Protein AF-A0A7X8DNE5-F1 (afdb_monomer_lite)

Radius of gyration: 23.56 Å; chains: 1; bounding box: 48×74×54 Å

Sequence (146 aa):
MKTKYFVITIVLLFWAINPVMSQNRYTYYVHIQNKDYIPAISDSKDKDGIVTASSKINSFNRVLEKSRFYEFIQAFPTAHTDWLREVYYVVCDNDNLERDMNEFQKSIPLIEQLCEPILTGDDPDDPIYTRGDMADLDLINASKVW

pLDDT: mean 79.23, std 19.26, range [44.91, 97.44]

Secondary structure (DSSP, 8-state):
-HHHHHHHHHHHHTT----------EEEEEE--SGGGSPEEPSS--TTSPBPEE-S-HHHHHHHTTS-EEEEEES-TT-SSHHHHTEEEEEES-TTHHHHTGGGTTTS-EEEEEPPPP--S--TT-TT--SSTTHHHHHHHGGG--

Structure (mmCIF, N/CA/C/O backbone):
data_AF-A0A7X8DNE5-F1
#
_entry.id   AF-A0A7X8DNE5-F1
#
loop_
_atom_site.group_PDB
_atom_site.id
_atom_site.type_symbol
_atom_site.label_atom_id
_atom_site.label_alt_id
_atom_site.label_comp_id
_atom_site.label_asym_id
_atom_site.label_entity_id
_atom_site.label_seq_id
_atom_site.pdbx_PDB_ins_code
_atom_site.Cartn_x
_atom_site.Cartn_y
_atom_site.Cartn_z
_atom_site.occupancy
_atom_site.B_iso_or_equiv
_atom_site.auth_seq_id
_atom_site.auth_comp_id
_atom_site.auth_asym_id
_atom_site.auth_atom_id
_atom_site.pdbx_PDB_model_num
ATOM 1 N N . MET A 1 1 ? 26.043 39.758 -40.852 1.00 51.03 1 MET A N 1
ATOM 2 C CA . MET A 1 1 ? 26.443 39.447 -39.456 1.00 51.03 1 MET A CA 1
ATOM 3 C C . MET A 1 1 ? 25.286 39.102 -38.512 1.00 51.03 1 MET A C 1
ATOM 5 O O . MET A 1 1 ? 25.537 38.367 -37.575 1.00 51.03 1 MET A O 1
ATOM 9 N N . LYS A 1 2 ? 24.038 39.552 -38.733 1.00 50.81 2 LYS A N 1
ATOM 10 C CA . LYS A 1 2 ? 22.915 39.336 -37.790 1.00 50.81 2 LYS A CA 1
ATOM 11 C C . LYS A 1 2 ? 22.375 37.893 -37.727 1.00 50.81 2 LYS A C 1
ATOM 13 O O . LYS A 1 2 ? 21.964 37.443 -36.668 1.00 50.81 2 LYS A O 1
ATOM 18 N N . THR A 1 3 ? 22.450 37.139 -38.824 1.00 54.03 3 THR A N 1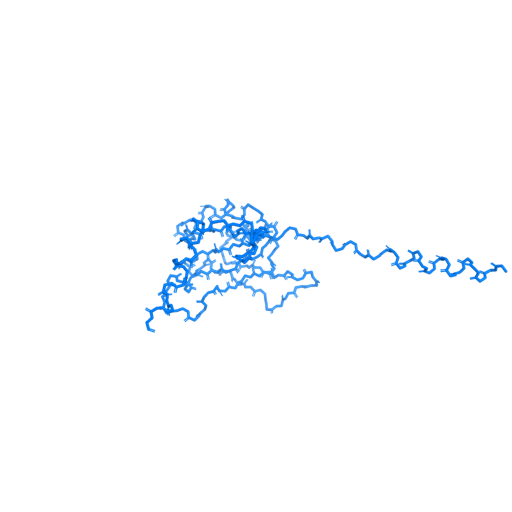
ATOM 19 C CA . THR A 1 3 ? 21.918 35.764 -38.915 1.00 54.03 3 THR A CA 1
ATOM 20 C C . THR A 1 3 ? 22.715 34.749 -38.093 1.00 54.03 3 THR A C 1
ATOM 22 O O . THR A 1 3 ? 22.150 33.784 -37.596 1.00 54.03 3 THR A O 1
ATOM 25 N N . LYS A 1 4 ? 24.024 34.978 -37.900 1.00 52.72 4 LYS A N 1
ATOM 26 C CA . LYS A 1 4 ? 24.891 34.063 -37.140 1.00 52.72 4 LYS A CA 1
ATOM 27 C C . LYS A 1 4 ? 24.561 34.068 -35.643 1.00 52.72 4 LYS A C 1
ATOM 29 O O . LYS A 1 4 ? 24.567 33.013 -35.030 1.00 52.72 4 LYS A O 1
ATOM 34 N N . TYR A 1 5 ? 24.201 35.225 -35.081 1.00 55.47 5 TYR A N 1
ATOM 35 C CA . TYR A 1 5 ? 23.803 35.334 -33.672 1.00 55.47 5 TYR A CA 1
ATOM 36 C C . TYR A 1 5 ? 22.407 34.756 -33.406 1.00 55.47 5 TYR A C 1
ATOM 38 O O . TYR A 1 5 ? 22.191 34.183 -32.346 1.00 55.47 5 TYR A O 1
ATOM 46 N N . PHE A 1 6 ? 21.494 34.834 -34.383 1.00 55.88 6 PHE A N 1
ATOM 47 C CA . PHE A 1 6 ? 20.130 34.307 -34.259 1.00 55.88 6 PHE A CA 1
ATOM 48 C C . PHE A 1 6 ? 20.096 32.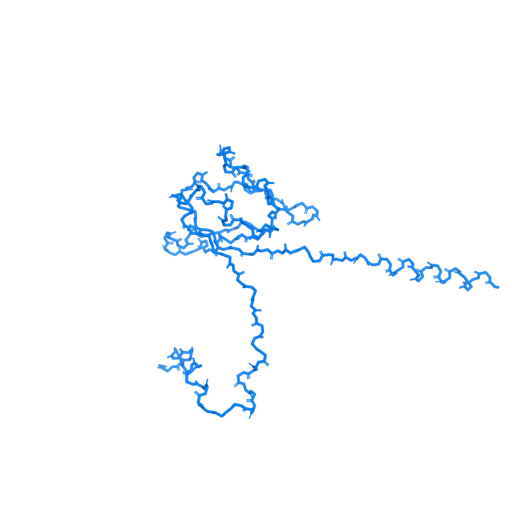774 -34.140 1.00 55.88 6 PHE A C 1
ATOM 50 O O . PHE A 1 6 ? 19.352 32.226 -33.327 1.00 55.88 6 PHE A O 1
ATOM 57 N N . VAL A 1 7 ? 20.959 32.081 -34.893 1.00 58.97 7 VAL A N 1
ATOM 58 C CA . VAL A 1 7 ? 21.102 30.617 -34.812 1.00 58.97 7 VAL A CA 1
ATOM 59 C C . VAL A 1 7 ? 21.697 30.198 -33.463 1.00 58.97 7 VAL A C 1
ATOM 61 O O . VAL A 1 7 ? 21.241 29.226 -32.870 1.00 58.97 7 VAL A O 1
ATOM 64 N N . ILE A 1 8 ? 22.650 30.969 -32.928 1.00 58.34 8 ILE A N 1
ATOM 65 C CA . ILE A 1 8 ? 23.287 30.677 -31.633 1.00 58.34 8 ILE A CA 1
ATOM 66 C C . ILE A 1 8 ? 22.283 30.804 -30.473 1.00 58.34 8 ILE A C 1
ATOM 68 O O . ILE A 1 8 ? 22.294 29.973 -29.567 1.00 58.34 8 ILE A O 1
ATOM 72 N N . THR A 1 9 ? 21.357 31.769 -30.515 1.00 56.16 9 THR A N 1
ATOM 73 C CA . THR A 1 9 ? 20.302 31.897 -29.491 1.00 56.16 9 THR A CA 1
ATOM 74 C C . THR A 1 9 ? 19.263 30.772 -29.518 1.00 56.16 9 THR A C 1
ATOM 76 O O . THR A 1 9 ? 18.762 30.402 -28.461 1.00 56.16 9 THR A O 1
ATOM 79 N N . ILE A 1 10 ? 18.958 30.188 -30.683 1.00 57.72 10 ILE A N 1
ATOM 80 C CA . ILE A 1 10 ? 18.004 29.065 -30.784 1.00 57.72 10 ILE A CA 1
ATOM 81 C C . ILE A 1 10 ? 18.617 27.769 -30.234 1.00 57.72 10 ILE A C 1
ATOM 83 O O . ILE A 1 10 ? 17.935 27.004 -29.557 1.00 57.72 10 ILE A O 1
ATOM 87 N N . VAL A 1 11 ? 19.914 27.543 -30.462 1.00 56.69 11 VAL A N 1
ATOM 88 C CA . VAL A 1 11 ? 20.614 26.336 -29.988 1.00 56.69 11 VAL A CA 1
ATOM 89 C C . VAL A 1 11 ? 20.781 26.327 -28.461 1.00 56.69 11 VAL A C 1
ATOM 91 O O . VAL A 1 11 ? 20.682 25.269 -27.848 1.00 56.69 11 VAL A O 1
ATOM 94 N N . LEU A 1 12 ? 20.946 27.492 -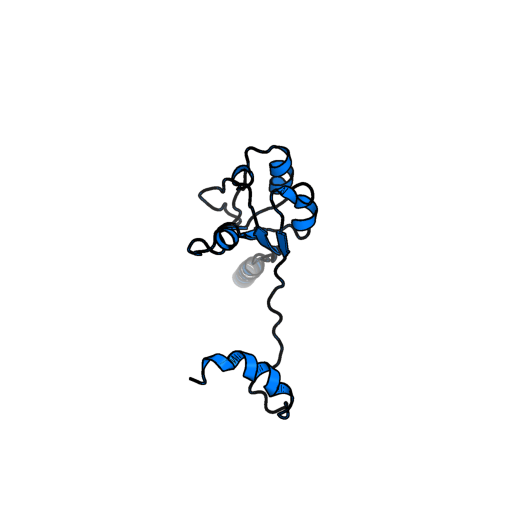27.822 1.00 55.44 12 LEU A N 1
ATOM 95 C CA . LEU A 1 12 ? 21.002 27.596 -26.355 1.00 55.44 12 LEU A CA 1
ATOM 96 C C . LEU A 1 12 ? 19.642 27.359 -25.678 1.00 55.44 12 LEU A C 1
ATOM 98 O O . LEU A 1 12 ? 19.595 26.805 -24.583 1.00 55.44 12 LEU A O 1
ATOM 102 N N . LEU A 1 13 ? 18.534 27.706 -26.339 1.00 53.94 13 LEU A N 1
ATOM 103 C CA . LEU A 1 13 ? 17.175 27.431 -25.849 1.00 53.94 13 LEU A CA 1
ATOM 104 C C . LEU A 1 13 ? 16.832 25.934 -25.881 1.00 53.94 13 LEU A C 1
ATOM 106 O O . LEU A 1 13 ? 16.068 25.464 -25.043 1.00 53.94 13 LEU A O 1
ATOM 110 N N . PHE A 1 14 ? 17.450 25.175 -26.790 1.00 53.22 14 PHE A N 1
ATOM 111 C CA . PHE A 1 14 ? 17.327 23.719 -26.850 1.00 53.22 14 PHE A CA 1
ATOM 112 C C . PHE A 1 14 ? 18.187 22.976 -25.823 1.00 53.22 14 PHE A C 1
ATOM 114 O O . PHE A 1 14 ? 18.023 21.774 -25.709 1.00 53.22 14 PHE A O 1
ATOM 121 N N . TRP A 1 15 ? 19.079 23.639 -25.077 1.00 49.94 15 TRP A N 1
ATOM 122 C CA . TRP A 1 15 ? 19.854 23.014 -23.990 1.00 49.94 15 TRP A CA 1
ATOM 123 C C . TRP A 1 15 ? 19.207 23.168 -22.609 1.00 49.94 15 TRP A C 1
ATOM 125 O O . TRP A 1 15 ? 19.625 22.514 -21.660 1.00 49.94 15 TRP A O 1
ATOM 135 N N . ALA A 1 16 ? 18.125 23.945 -22.501 1.00 50.09 16 ALA A N 1
ATOM 136 C CA . ALA A 1 16 ? 17.243 23.952 -21.332 1.00 50.09 16 ALA A CA 1
ATOM 137 C C . ALA A 1 16 ? 16.288 22.738 -21.328 1.00 50.09 16 ALA A C 1
ATOM 139 O O . ALA A 1 16 ? 15.149 22.828 -20.871 1.00 50.09 16 ALA A O 1
ATOM 140 N N . ILE A 1 17 ? 16.740 21.607 -21.884 1.00 56.66 17 ILE A N 1
ATOM 141 C CA . ILE A 1 17 ? 16.030 20.333 -21.834 1.00 56.66 17 ILE A CA 1
ATOM 142 C C . ILE A 1 17 ? 15.932 19.969 -20.362 1.00 56.66 17 ILE A C 1
ATOM 144 O O . ILE A 1 17 ? 16.942 19.849 -19.671 1.00 56.66 17 ILE A O 1
ATOM 148 N N . ASN A 1 18 ? 14.690 19.877 -19.909 1.00 52.62 18 ASN A N 1
ATOM 149 C CA . ASN A 1 18 ? 14.282 19.595 -18.547 1.00 52.62 18 ASN A CA 1
ATOM 150 C C . ASN A 1 18 ? 15.229 18.590 -17.878 1.00 52.62 18 ASN A C 1
ATOM 152 O O . ASN A 1 18 ? 15.346 17.470 -18.387 1.00 52.62 18 ASN A O 1
ATOM 156 N N . PRO A 1 19 ? 15.858 18.916 -16.733 1.00 50.44 19 PRO A N 1
ATOM 157 C CA . PRO A 1 19 ? 16.319 17.855 -15.865 1.00 50.44 19 PRO A CA 1
ATOM 158 C C . PRO A 1 19 ? 15.058 17.087 -15.476 1.00 50.44 19 PRO A C 1
ATOM 160 O O . PRO A 1 19 ? 14.242 17.563 -14.684 1.00 50.44 19 PRO A O 1
ATOM 163 N N . VAL A 1 20 ? 14.856 15.918 -16.082 1.00 49.78 20 VAL A N 1
ATOM 164 C CA . VAL A 1 20 ? 13.970 14.907 -15.523 1.00 49.78 20 VAL A CA 1
ATOM 165 C C . VAL A 1 20 ? 14.659 14.523 -14.224 1.00 49.78 20 VAL A C 1
ATOM 167 O O . VAL A 1 20 ? 15.536 13.665 -14.205 1.00 49.78 20 VAL A O 1
ATOM 170 N N . MET A 1 21 ? 14.370 15.265 -13.153 1.00 49.97 21 MET A N 1
ATOM 171 C CA . MET A 1 21 ? 14.777 14.862 -11.822 1.00 49.97 21 MET A CA 1
ATOM 172 C C . MET A 1 21 ? 14.117 13.509 -11.616 1.00 49.97 21 MET A C 1
ATOM 174 O O . MET A 1 21 ? 12.891 13.425 -11.537 1.00 49.97 21 MET A O 1
ATOM 178 N N . SER A 1 22 ? 14.929 12.454 -11.627 1.00 52.94 22 SER A N 1
ATOM 179 C CA . SER A 1 22 ? 14.512 11.151 -11.141 1.00 52.94 22 SER A CA 1
ATOM 180 C C . SER A 1 22 ? 14.037 11.380 -9.713 1.00 52.94 22 SER A C 1
ATOM 182 O O . SER A 1 22 ? 14.836 11.654 -8.822 1.00 52.94 22 SER A O 1
ATOM 184 N N . GLN A 1 23 ? 12.722 11.423 -9.517 1.00 67.94 23 GLN A N 1
ATOM 185 C CA . GLN A 1 23 ? 12.150 11.490 -8.183 1.00 67.94 23 GLN A CA 1
ATOM 186 C C . GLN A 1 23 ? 12.367 10.100 -7.599 1.00 67.94 23 GLN A C 1
ATOM 188 O O . GLN A 1 23 ? 11.926 9.132 -8.218 1.00 67.94 23 GLN A O 1
ATOM 193 N N . ASN A 1 24 ? 13.088 9.996 -6.480 1.00 83.00 24 ASN A N 1
ATOM 194 C CA . ASN A 1 24 ? 13.305 8.712 -5.820 1.00 83.00 24 ASN A CA 1
ATOM 195 C C . ASN A 1 24 ? 11.943 8.051 -5.594 1.00 83.00 24 ASN A C 1
ATOM 197 O O . ASN A 1 24 ? 11.068 8.619 -4.938 1.00 83.00 24 ASN A O 1
ATOM 201 N N . ARG A 1 25 ? 11.752 6.889 -6.215 1.00 90.62 25 ARG A N 1
ATOM 202 C CA . ARG A 1 25 ? 10.542 6.085 -6.104 1.00 90.62 25 ARG A CA 1
ATOM 203 C C . ARG A 1 25 ? 10.900 4.841 -5.327 1.00 90.62 25 ARG A C 1
ATOM 205 O O . ARG A 1 25 ? 11.796 4.100 -5.711 1.00 90.62 25 ARG A O 1
ATOM 212 N N . TYR A 1 26 ? 10.173 4.626 -4.253 1.00 93.25 26 TYR A N 1
ATOM 213 C CA . TYR A 1 26 ? 10.304 3.474 -3.391 1.00 93.25 26 TYR A CA 1
ATOM 214 C C . TYR A 1 26 ? 9.127 2.555 -3.661 1.00 93.25 26 TYR A C 1
ATOM 216 O O . TYR A 1 26 ? 7.985 3.003 -3.804 1.00 93.25 26 TYR A O 1
ATOM 224 N N . THR A 1 27 ? 9.431 1.271 -3.780 1.00 95.31 27 THR A N 1
ATOM 225 C CA . THR A 1 27 ? 8.449 0.243 -4.101 1.00 95.31 27 THR A CA 1
ATOM 226 C C . THR A 1 27 ? 8.248 -0.632 -2.881 1.00 95.31 27 THR A C 1
ATOM 228 O O . THR A 1 27 ? 9.219 -0.985 -2.220 1.00 95.31 27 THR A O 1
ATOM 231 N N . TYR A 1 28 ? 7.003 -0.987 -2.588 1.00 96.25 28 TYR A N 1
ATOM 232 C CA . TYR A 1 28 ? 6.639 -1.791 -1.432 1.00 96.25 28 TYR A CA 1
ATOM 233 C C . TYR A 1 28 ? 5.625 -2.866 -1.805 1.00 96.25 28 TYR A C 1
ATOM 235 O O . TYR A 1 28 ? 4.737 -2.634 -2.634 1.00 96.25 28 TYR A O 1
ATOM 243 N N . TYR A 1 29 ? 5.699 -3.997 -1.108 1.00 97.31 29 TYR A N 1
ATOM 244 C CA . TYR A 1 29 ? 4.532 -4.836 -0.874 1.00 97.31 29 TYR A CA 1
ATOM 245 C C . TYR A 1 29 ? 3.901 -4.485 0.467 1.00 97.31 29 TYR A C 1
ATOM 247 O O . TYR A 1 29 ? 4.569 -4.455 1.496 1.00 97.31 29 TYR A O 1
ATOM 255 N N . VAL A 1 30 ? 2.597 -4.231 0.448 1.00 97.31 30 VAL A N 1
ATOM 256 C CA . VAL A 1 30 ? 1.805 -3.883 1.629 1.00 97.31 30 VAL A CA 1
ATOM 257 C C . VAL A 1 30 ? 0.697 -4.916 1.784 1.00 97.31 30 VAL A C 1
ATOM 259 O O . VAL A 1 30 ? -0.176 -5.025 0.925 1.00 97.31 30 VAL A O 1
ATOM 262 N N . HIS A 1 31 ? 0.709 -5.681 2.871 1.00 97.25 31 HIS A N 1
ATOM 263 C CA . HIS A 1 31 ? -0.354 -6.633 3.190 1.00 97.25 31 HIS A CA 1
ATOM 264 C C . HIS A 1 31 ? -1.453 -5.933 3.986 1.00 97.25 31 HIS A C 1
ATOM 266 O O . HIS A 1 31 ? -1.225 -5.550 5.128 1.00 97.25 31 HIS A O 1
ATOM 272 N N . ILE A 1 32 ? -2.647 -5.778 3.409 1.00 96.69 32 ILE A N 1
ATOM 273 C CA . ILE A 1 32 ? -3.797 -5.126 4.055 1.00 96.69 32 ILE A CA 1
ATOM 274 C C . ILE A 1 32 ? -4.882 -6.173 4.325 1.00 96.69 32 ILE A C 1
ATOM 276 O O . ILE A 1 32 ? -5.683 -6.493 3.449 1.00 96.69 32 ILE A O 1
ATOM 280 N N . GLN A 1 33 ? -4.937 -6.687 5.555 1.00 95.12 33 GLN A N 1
ATOM 281 C CA . GLN A 1 33 ? -5.919 -7.708 5.952 1.00 95.12 33 GLN A CA 1
ATOM 282 C C . GLN A 1 33 ? -7.316 -7.118 6.158 1.00 95.12 33 GLN A C 1
ATOM 284 O O . GLN A 1 33 ? -8.335 -7.717 5.808 1.00 95.12 33 GLN A O 1
ATOM 289 N N . ASN A 1 34 ? -7.383 -5.932 6.767 1.00 94.31 34 ASN A N 1
ATOM 290 C CA . ASN A 1 34 ? -8.656 -5.278 7.028 1.00 94.31 34 ASN A CA 1
ATOM 291 C C . ASN A 1 34 ? -9.056 -4.391 5.845 1.00 94.31 34 ASN A C 1
ATOM 293 O O . ASN A 1 34 ? -8.412 -3.381 5.566 1.00 94.31 34 ASN A O 1
ATOM 297 N N . LYS A 1 35 ? -10.183 -4.725 5.210 1.00 92.06 35 LYS A N 1
ATOM 298 C CA . LYS A 1 35 ? -10.710 -4.006 4.045 1.00 92.06 35 LYS A CA 1
ATOM 299 C C . LYS A 1 35 ? -11.011 -2.528 4.298 1.00 92.06 35 LYS A C 1
ATOM 301 O O . LYS A 1 35 ? -10.965 -1.748 3.354 1.00 92.06 35 LYS A O 1
ATOM 306 N N . ASP A 1 36 ? -11.257 -2.124 5.544 1.00 93.38 36 ASP A N 1
ATOM 307 C CA . ASP A 1 36 ? -11.471 -0.712 5.899 1.00 93.38 36 ASP A CA 1
ATOM 308 C C . ASP A 1 36 ? -10.205 0.147 5.719 1.00 93.38 36 ASP A C 1
ATOM 310 O O . ASP A 1 36 ? -10.288 1.371 5.583 1.00 93.38 36 ASP A O 1
ATOM 314 N N . TYR A 1 37 ? -9.032 -0.494 5.700 1.00 94.88 37 TYR A N 1
ATOM 315 C CA . TYR A 1 37 ? -7.734 0.135 5.460 1.00 94.88 37 TYR A CA 1
ATOM 316 C C . TYR A 1 37 ? -7.309 0.088 3.990 1.00 94.88 37 TYR A C 1
ATOM 318 O O . TYR A 1 37 ? -6.238 0.588 3.664 1.00 94.88 37 TYR A O 1
ATOM 326 N N . ILE A 1 38 ? -8.125 -0.465 3.088 1.00 95.06 38 ILE A N 1
ATOM 327 C CA . ILE A 1 38 ? -7.870 -0.356 1.649 1.00 95.06 38 ILE A CA 1
ATOM 328 C C . ILE A 1 38 ? -8.244 1.072 1.226 1.00 95.06 38 ILE A C 1
ATOM 330 O O . ILE A 1 38 ? -9.417 1.449 1.334 1.00 95.06 38 ILE A O 1
ATOM 334 N N . PRO A 1 39 ? -7.288 1.897 0.766 1.00 95.12 39 PRO A N 1
ATOM 335 C CA . PRO A 1 39 ? -7.604 3.243 0.328 1.00 95.12 39 PRO A CA 1
ATOM 336 C C . PRO A 1 39 ? -8.389 3.226 -0.988 1.00 95.12 39 PRO A C 1
ATOM 338 O O . PRO A 1 39 ? -8.148 2.417 -1.882 1.00 95.12 39 PRO A O 1
ATOM 341 N N . ALA A 1 40 ? -9.312 4.170 -1.120 1.00 95.75 40 ALA A N 1
ATOM 342 C CA . ALA A 1 40 ? -9.877 4.566 -2.394 1.00 95.75 40 ALA A CA 1
ATOM 343 C C . ALA A 1 40 ? -8.815 5.333 -3.191 1.00 95.75 40 ALA A C 1
ATOM 345 O O . ALA A 1 40 ? -8.303 6.360 -2.733 1.00 95.75 40 ALA A O 1
ATOM 346 N N . ILE A 1 41 ? -8.502 4.814 -4.375 1.00 95.31 41 ILE A N 1
ATOM 347 C CA . ILE A 1 41 ? -7.537 5.389 -5.310 1.00 95.31 41 ILE A CA 1
ATOM 348 C C . ILE A 1 41 ? -8.289 6.183 -6.377 1.00 95.31 41 ILE A C 1
ATOM 350 O O . ILE A 1 41 ? -9.352 5.759 -6.828 1.00 95.31 41 ILE A O 1
ATOM 354 N N . SER A 1 42 ? -7.759 7.341 -6.770 1.00 93.31 42 SER A N 1
ATOM 355 C CA . SER A 1 42 ? -8.328 8.145 -7.855 1.00 93.31 42 SER A CA 1
ATOM 356 C C . SER A 1 42 ? -8.311 7.399 -9.194 1.00 93.31 42 SER A C 1
ATOM 358 O O . SER A 1 42 ? -7.308 6.783 -9.545 1.00 93.31 42 SER A O 1
ATOM 360 N N . ASP A 1 43 ? -9.380 7.542 -9.985 1.00 86.56 43 ASP A N 1
ATOM 361 C CA . ASP A 1 43 ? -9.535 6.860 -11.285 1.00 86.56 43 ASP A CA 1
ATOM 362 C C . ASP A 1 43 ? -8.467 7.248 -12.324 1.00 86.56 43 ASP A C 1
ATOM 364 O O . ASP A 1 43 ? -8.200 6.505 -13.268 1.00 86.56 43 ASP A O 1
ATOM 368 N N . SER A 1 44 ? -7.854 8.423 -12.168 1.00 87.81 44 SER A N 1
ATOM 369 C CA . SER A 1 44 ? -6.823 8.936 -13.066 1.00 87.81 44 SER A CA 1
ATOM 370 C C . SER A 1 44 ? -5.610 9.441 -12.299 1.00 87.81 44 SER A C 1
ATOM 372 O O . SER A 1 44 ? -5.742 10.000 -11.208 1.00 87.81 44 SER A O 1
ATOM 374 N N . LYS A 1 45 ? -4.438 9.304 -12.923 1.00 91.56 45 LYS A N 1
ATOM 375 C CA . LYS A 1 45 ? -3.205 9.964 -12.491 1.00 91.56 45 LYS A CA 1
ATOM 376 C C . LYS A 1 45 ? -3.252 11.448 -12.850 1.00 91.56 45 LYS A C 1
ATOM 378 O O . LYS A 1 45 ? -3.829 11.814 -13.877 1.00 91.56 45 LYS A O 1
ATOM 383 N N . ASP A 1 46 ? -2.648 12.293 -12.025 1.00 90.06 46 ASP A N 1
ATOM 384 C CA . ASP A 1 46 ? -2.464 13.704 -12.359 1.00 90.06 46 ASP A CA 1
ATOM 385 C C . ASP A 1 46 ? -1.366 13.908 -13.427 1.00 90.06 46 ASP A C 1
ATOM 387 O O . ASP A 1 46 ? -0.788 12.960 -13.965 1.00 90.06 46 ASP A O 1
ATOM 391 N N . LYS A 1 47 ? -1.066 15.173 -13.745 1.00 88.62 47 LYS A N 1
ATOM 392 C CA . LYS A 1 47 ? -0.031 15.555 -14.724 1.00 88.62 47 LYS A CA 1
ATOM 393 C C . LYS A 1 47 ? 1.381 15.057 -14.376 1.00 88.62 47 LYS A C 1
ATOM 395 O O . LYS A 1 47 ? 2.213 14.959 -15.273 1.00 88.62 47 LYS A O 1
ATOM 400 N N . ASP A 1 48 ? 1.639 14.766 -13.104 1.00 86.56 48 ASP A N 1
ATOM 401 C CA . ASP A 1 48 ? 2.928 14.326 -12.576 1.00 86.56 48 ASP A CA 1
ATOM 402 C C . ASP A 1 48 ? 2.946 12.792 -12.368 1.00 86.56 48 ASP A C 1
ATOM 404 O O . ASP A 1 48 ? 3.935 12.224 -11.894 1.00 86.56 48 ASP A O 1
ATOM 408 N N . GLY A 1 49 ? 1.876 12.098 -12.781 1.00 89.19 49 GLY A N 1
ATOM 409 C CA . GLY A 1 49 ? 1.735 10.648 -12.680 1.00 89.19 49 GLY A CA 1
ATOM 410 C C . GLY A 1 49 ? 1.325 10.164 -11.288 1.00 89.19 49 GLY A C 1
ATOM 411 O O . GLY A 1 49 ? 1.495 8.978 -10.999 1.00 89.19 49 GLY A O 1
ATOM 412 N N . ILE A 1 50 ? 0.821 11.055 -10.434 1.00 92.38 50 ILE A N 1
ATOM 413 C CA . ILE A 1 50 ? 0.461 10.762 -9.046 1.00 92.38 50 ILE A CA 1
ATOM 414 C C . ILE A 1 50 ? -0.994 10.288 -8.982 1.00 92.38 50 ILE A C 1
ATOM 416 O O . ILE A 1 50 ? -1.883 10.881 -9.595 1.00 92.38 50 ILE A O 1
ATOM 420 N N . VAL A 1 51 ? -1.240 9.227 -8.217 1.00 94.12 51 VAL A N 1
ATOM 421 C CA . VAL A 1 51 ? -2.573 8.792 -7.793 1.00 94.12 51 VAL A CA 1
ATOM 422 C C . VAL A 1 51 ? -2.865 9.324 -6.396 1.00 94.12 51 VAL A C 1
ATOM 424 O O . VAL A 1 51 ? -2.020 9.283 -5.501 1.00 94.12 51 VAL A O 1
ATOM 427 N N . THR A 1 52 ? -4.081 9.819 -6.188 1.00 93.38 52 THR A N 1
ATOM 428 C CA . THR A 1 52 ? -4.531 10.210 -4.849 1.00 93.38 52 THR A CA 1
ATOM 429 C C . THR A 1 52 ? -5.071 8.979 -4.135 1.00 93.38 52 THR A C 1
ATOM 431 O O . THR A 1 52 ? -5.947 8.300 -4.667 1.00 93.38 52 THR A O 1
ATOM 434 N N . ALA A 1 53 ? -4.570 8.706 -2.930 1.00 94.38 53 ALA A N 1
ATOM 435 C CA . ALA A 1 53 ? -5.066 7.650 -2.054 1.00 94.38 53 ALA A CA 1
ATOM 436 C C . ALA A 1 53 ? -5.798 8.272 -0.861 1.00 94.38 53 ALA A C 1
ATOM 438 O O . ALA A 1 53 ? -5.271 9.167 -0.203 1.00 94.38 53 ALA A O 1
ATOM 439 N N . SER A 1 54 ? -7.010 7.803 -0.571 1.00 94.44 54 SER A N 1
ATOM 440 C CA . SER A 1 54 ? -7.816 8.296 0.551 1.00 94.44 54 SER A CA 1
ATOM 441 C C . SER A 1 54 ? -8.536 7.159 1.267 1.00 94.44 54 SER A C 1
ATOM 443 O O . SER A 1 54 ? -8.932 6.170 0.666 1.00 94.44 54 SER A O 1
ATOM 445 N N . SER A 1 55 ? -8.730 7.286 2.567 1.00 93.69 55 SER A N 1
ATOM 446 C CA . SER A 1 55 ? -9.424 6.332 3.425 1.00 93.69 55 SER A CA 1
ATOM 447 C C . SER A 1 55 ? -10.494 7.045 4.251 1.00 93.69 55 SER A C 1
ATOM 449 O O . SER A 1 55 ? -10.515 8.268 4.385 1.00 93.69 55 SER A O 1
ATOM 451 N N . LYS A 1 56 ? -11.408 6.272 4.839 1.00 91.75 56 LYS A N 1
ATOM 452 C CA . LYS A 1 56 ? -12.374 6.774 5.827 1.00 91.75 56 LYS A CA 1
ATOM 453 C C . LYS A 1 56 ? -11.763 6.897 7.229 1.00 91.75 56 LYS A C 1
ATOM 455 O O . LYS A 1 56 ? -12.397 7.446 8.127 1.00 91.75 56 LYS A O 1
ATOM 460 N N . ILE A 1 57 ? -10.553 6.376 7.433 1.00 94.94 57 ILE A N 1
ATOM 461 C CA . ILE A 1 57 ? -9.865 6.352 8.723 1.00 94.94 57 ILE A CA 1
ATOM 462 C C . ILE A 1 57 ? -8.927 7.560 8.807 1.00 94.94 57 ILE A C 1
ATOM 464 O O . ILE A 1 57 ? -7.884 7.597 8.159 1.00 94.94 57 ILE A O 1
ATOM 468 N N . ASN A 1 58 ? -9.279 8.547 9.635 1.00 94.69 58 ASN A N 1
ATOM 469 C CA . ASN A 1 58 ? -8.551 9.822 9.724 1.00 94.69 58 ASN A CA 1
ATOM 470 C C . ASN A 1 58 ? -7.067 9.671 10.084 1.00 94.69 58 ASN A C 1
ATOM 472 O O . ASN A 1 58 ? -6.241 10.408 9.555 1.00 94.69 58 ASN A O 1
ATOM 476 N N . SER A 1 59 ? -6.713 8.751 10.987 1.00 94.25 59 SER A N 1
ATOM 477 C CA . SER A 1 59 ? -5.304 8.496 11.316 1.00 94.25 59 SER A CA 1
ATOM 478 C C . SER A 1 59 ? -4.547 7.926 10.119 1.00 94.25 59 SER A C 1
ATOM 480 O O . SER A 1 59 ? -3.442 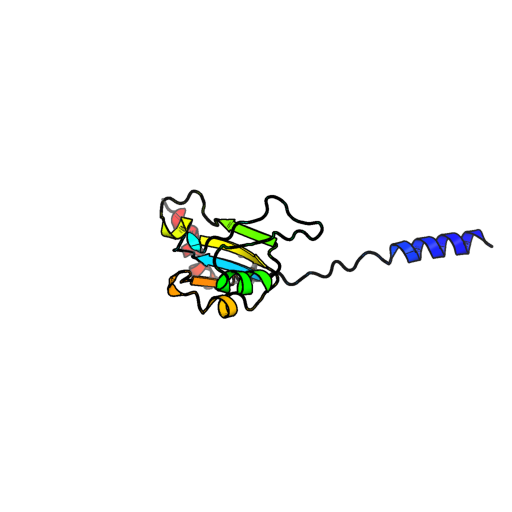8.371 9.836 1.00 94.25 59 SER A O 1
ATOM 482 N N . PHE A 1 60 ? -5.170 7.023 9.360 1.00 95.19 60 PHE A N 1
ATOM 483 C CA . PHE A 1 60 ? -4.559 6.436 8.172 1.00 95.19 60 PHE A CA 1
ATOM 484 C C . PHE A 1 60 ? -4.400 7.461 7.041 1.00 95.19 60 PHE A C 1
ATOM 486 O O . PHE A 1 60 ? -3.348 7.504 6.409 1.00 95.19 60 PHE A O 1
ATOM 493 N N . ASN A 1 61 ? -5.365 8.372 6.856 1.00 95.31 61 ASN A N 1
ATOM 494 C CA . ASN A 1 61 ? -5.228 9.480 5.900 1.00 95.31 61 ASN A CA 1
ATOM 495 C C . ASN A 1 61 ? -4.001 10.344 6.165 1.00 95.31 61 ASN A C 1
ATOM 497 O O . ASN A 1 61 ? -3.313 10.703 5.221 1.00 95.31 61 ASN A O 1
ATOM 501 N N . ARG A 1 62 ? -3.664 10.612 7.431 1.00 93.81 62 ARG A N 1
ATOM 502 C CA . ARG A 1 62 ? -2.453 11.381 7.763 1.00 93.81 62 ARG A CA 1
ATOM 503 C C . ARG A 1 62 ? -1.173 10.701 7.287 1.00 93.81 62 ARG A C 1
ATOM 505 O O . ARG A 1 62 ? -0.183 11.388 7.069 1.00 93.81 62 ARG A O 1
ATOM 512 N N . VAL A 1 63 ? -1.167 9.374 7.168 1.00 94.00 63 VAL A N 1
ATOM 513 C CA . VAL A 1 63 ? -0.037 8.626 6.605 1.00 94.00 63 VAL A CA 1
ATOM 514 C C . VAL A 1 63 ? -0.064 8.666 5.082 1.00 94.00 63 VAL A C 1
ATOM 516 O O . VAL A 1 63 ? 0.967 8.931 4.465 1.00 94.00 63 VAL A O 1
ATOM 519 N N . LEU A 1 64 ? -1.236 8.478 4.472 1.00 94.81 64 LEU A N 1
ATOM 520 C CA . LEU A 1 64 ? -1.392 8.562 3.018 1.00 94.81 64 LEU A CA 1
ATOM 521 C C . LEU A 1 64 ? -1.013 9.957 2.484 1.00 94.81 64 LEU A C 1
ATOM 523 O O . LEU A 1 64 ? -0.280 10.058 1.510 1.00 94.81 64 LEU A O 1
ATOM 527 N N . GLU A 1 65 ? -1.418 11.031 3.162 1.00 94.31 65 GLU A N 1
ATOM 528 C CA . GLU A 1 65 ? -1.152 12.425 2.768 1.00 94.31 65 GLU A CA 1
ATOM 529 C C . GLU A 1 65 ? 0.334 12.820 2.821 1.00 94.31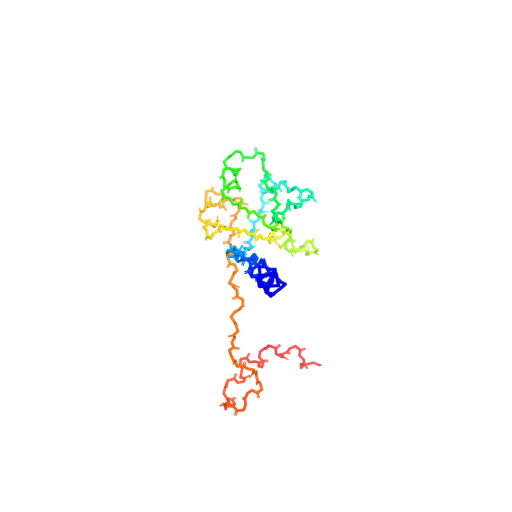 65 GLU A C 1
ATOM 531 O O . GLU A 1 65 ? 0.730 13.799 2.189 1.00 94.31 65 GLU A O 1
ATOM 536 N N . LYS A 1 66 ? 1.172 12.071 3.550 1.00 93.94 66 LYS A N 1
ATOM 537 C CA . LYS A 1 66 ? 2.628 12.299 3.585 1.00 93.94 66 LYS A CA 1
ATOM 538 C C . LYS A 1 66 ? 3.341 11.833 2.318 1.00 93.94 66 LYS A C 1
ATOM 540 O O . LYS A 1 66 ? 4.489 12.214 2.114 1.00 93.94 66 LYS A O 1
ATOM 545 N N . SER A 1 67 ? 2.699 10.989 1.513 1.00 93.12 67 SER A N 1
ATOM 546 C CA . SER A 1 67 ? 3.336 10.294 0.396 1.00 93.12 67 SER A CA 1
ATOM 547 C C . SER A 1 67 ? 2.640 10.640 -0.915 1.00 93.12 67 SER A C 1
ATOM 549 O O . SER A 1 67 ? 1.413 10.666 -1.003 1.00 93.12 67 SER A O 1
ATOM 551 N N . ARG A 1 68 ? 3.417 10.852 -1.973 1.00 93.50 68 ARG A N 1
ATOM 552 C CA . ARG A 1 68 ? 2.907 10.932 -3.343 1.00 93.50 68 ARG A CA 1
ATOM 553 C C . ARG A 1 68 ? 2.976 9.539 -3.948 1.00 93.50 68 ARG A C 1
ATOM 555 O O . ARG A 1 68 ? 4.059 9.014 -4.204 1.00 93.50 68 ARG A O 1
ATOM 562 N N . PHE A 1 69 ? 1.817 8.924 -4.147 1.00 95.25 69 PHE A N 1
ATOM 563 C CA . PHE A 1 69 ? 1.715 7.588 -4.726 1.00 95.25 69 PHE A CA 1
ATOM 564 C C . PHE A 1 69 ? 1.712 7.663 -6.250 1.00 95.25 69 PHE A C 1
ATOM 566 O O . PHE A 1 69 ? 1.029 8.495 -6.828 1.00 95.25 69 PHE A O 1
ATOM 573 N N . TYR A 1 70 ? 2.438 6.771 -6.909 1.00 94.25 70 TYR A N 1
ATOM 574 C CA . TYR A 1 70 ? 2.454 6.613 -8.367 1.00 94.25 70 TYR A CA 1
ATOM 575 C C . TYR A 1 70 ? 1.715 5.348 -8.803 1.00 94.25 70 TYR A C 1
ATOM 577 O O . TYR A 1 70 ? 1.144 5.312 -9.892 1.00 94.25 70 TYR A O 1
ATOM 585 N N . GLU A 1 71 ? 1.730 4.323 -7.949 1.00 94.69 71 GLU A N 1
ATOM 586 C CA . GLU A 1 71 ? 0.959 3.090 -8.083 1.00 94.69 71 GLU A CA 1
ATOM 587 C C . GLU A 1 71 ? 0.437 2.688 -6.705 1.00 94.69 71 GLU A C 1
ATOM 589 O O . GLU A 1 71 ? 1.157 2.776 -5.709 1.00 94.69 71 GLU A O 1
ATOM 594 N N . PHE A 1 72 ? -0.809 2.232 -6.659 1.00 95.88 72 PHE A N 1
ATOM 595 C CA . PHE A 1 72 ? -1.392 1.582 -5.492 1.00 95.88 72 PHE A CA 1
ATOM 596 C C . PHE A 1 72 ? -2.414 0.571 -6.008 1.00 95.88 72 PHE A C 1
ATOM 598 O O . PHE A 1 72 ? -3.586 0.887 -6.208 1.00 95.88 72 PHE A O 1
ATOM 605 N N . ILE A 1 73 ? -1.946 -0.637 -6.305 1.00 95.44 73 ILE A N 1
ATOM 606 C CA . ILE A 1 73 ? -2.742 -1.672 -6.973 1.00 95.44 73 ILE A CA 1
ATOM 607 C C . ILE A 1 73 ? -2.605 -2.999 -6.241 1.00 95.44 73 ILE A C 1
ATOM 609 O O . ILE A 1 73 ? -1.636 -3.229 -5.526 1.00 95.44 73 ILE A O 1
ATOM 613 N N . GLN A 1 74 ? -3.567 -3.898 -6.418 1.00 96.06 74 GLN A N 1
ATOM 614 C CA . GLN A 1 74 ? -3.454 -5.251 -5.884 1.00 96.06 74 GLN A CA 1
ATOM 615 C C . GLN A 1 74 ? -2.335 -5.995 -6.628 1.00 96.06 74 GLN A C 1
ATOM 617 O O . GLN A 1 74 ? -2.348 -6.045 -7.858 1.00 96.06 74 GLN A O 1
ATOM 622 N N . ALA A 1 75 ? -1.368 -6.556 -5.898 1.00 96.19 75 ALA A N 1
ATOM 623 C CA . ALA A 1 75 ? -0.198 -7.208 -6.489 1.00 96.19 75 ALA A CA 1
ATOM 624 C C . ALA A 1 75 ? -0.573 -8.524 -7.188 1.00 96.19 75 ALA A C 1
ATOM 626 O O . ALA A 1 75 ? -0.092 -8.816 -8.281 1.00 96.19 75 ALA A O 1
ATOM 627 N N . PHE A 1 76 ? -1.476 -9.299 -6.576 1.00 95.88 76 PHE A N 1
ATOM 628 C CA . PHE A 1 76 ? -1.885 -10.616 -7.069 1.00 95.88 76 PHE A CA 1
ATOM 629 C C . PHE A 1 76 ? -3.418 -10.744 -7.138 1.00 95.88 76 PHE A C 1
ATOM 631 O O . PHE A 1 76 ? -4.018 -11.516 -6.385 1.00 95.88 76 PHE A O 1
ATOM 638 N N . PRO A 1 77 ? -4.092 -10.002 -8.040 1.00 94.88 77 PRO A N 1
ATOM 639 C CA . PRO A 1 77 ? -5.555 -9.912 -8.065 1.00 94.88 77 PRO A CA 1
ATOM 640 C C . PRO A 1 77 ? -6.257 -11.242 -8.356 1.00 94.88 77 PRO A C 1
ATOM 642 O O . PRO A 1 77 ? -7.368 -11.485 -7.888 1.00 94.88 77 PRO A O 1
ATOM 645 N N . THR A 1 78 ? -5.603 -12.122 -9.109 1.00 95.56 78 THR A N 1
ATOM 646 C CA . THR A 1 78 ? -6.142 -13.423 -9.524 1.00 95.56 78 THR A CA 1
ATOM 647 C C . THR A 1 78 ? -5.687 -14.578 -8.634 1.00 95.56 78 THR A C 1
ATOM 649 O O . THR A 1 78 ? -6.016 -15.727 -8.925 1.00 95.56 78 THR A O 1
ATOM 652 N N . ALA A 1 79 ? -4.942 -14.310 -7.554 1.00 95.62 79 ALA A N 1
ATOM 653 C CA . ALA A 1 79 ? -4.451 -15.366 -6.679 1.00 95.62 79 ALA A CA 1
ATOM 654 C C . ALA A 1 79 ? -5.604 -16.161 -6.051 1.00 95.62 79 ALA A C 1
ATOM 656 O O . ALA A 1 79 ? -6.655 -15.624 -5.687 1.00 95.62 79 ALA A O 1
ATOM 657 N N . HIS A 1 80 ? -5.398 -17.469 -5.904 1.00 93.62 80 HIS A N 1
ATOM 658 C CA . HIS A 1 80 ? -6.376 -18.351 -5.271 1.00 93.62 80 HIS A CA 1
ATOM 659 C C . HIS A 1 80 ? -6.385 -18.221 -3.745 1.00 93.62 80 HIS A C 1
ATOM 661 O O . HIS A 1 80 ? -7.424 -18.447 -3.128 1.00 93.62 80 HIS A O 1
ATOM 667 N N . THR A 1 81 ? -5.256 -17.844 -3.145 1.00 94.56 81 THR A N 1
ATOM 668 C CA . THR A 1 81 ? -5.117 -17.661 -1.700 1.00 94.56 81 THR A CA 1
ATOM 669 C C . THR A 1 81 ? -5.508 -16.246 -1.287 1.00 94.56 81 THR A C 1
ATOM 671 O O . THR A 1 81 ? -5.085 -15.267 -1.902 1.00 94.56 81 THR A O 1
ATOM 674 N N . ASP A 1 82 ? -6.298 -16.138 -0.214 1.00 93.31 82 ASP A N 1
ATOM 675 C CA . ASP A 1 82 ? -6.726 -14.844 0.332 1.00 93.31 82 ASP A CA 1
ATOM 676 C C . ASP A 1 82 ? -5.533 -13.971 0.715 1.00 93.31 82 ASP A C 1
ATOM 678 O O . ASP A 1 82 ? -5.475 -12.812 0.319 1.00 93.31 82 ASP A O 1
ATOM 682 N N . TRP A 1 83 ? -4.528 -14.565 1.364 1.00 94.12 83 TRP A N 1
ATOM 683 C CA . TRP A 1 83 ? -3.325 -13.855 1.790 1.00 94.12 83 TRP A CA 1
ATOM 684 C C . TRP A 1 83 ? -2.636 -13.106 0.639 1.00 94.12 83 TRP A C 1
ATOM 686 O O . TRP A 1 83 ? -2.328 -11.932 0.784 1.00 94.12 83 TRP A O 1
ATOM 696 N N . LEU A 1 84 ? -2.458 -13.737 -0.532 1.00 94.00 84 LEU A N 1
ATOM 697 C CA . LEU A 1 84 ? -1.845 -13.075 -1.694 1.00 94.00 84 LEU A CA 1
ATOM 698 C C . LEU A 1 84 ? -2.758 -12.012 -2.309 1.00 94.00 84 LEU A C 1
ATOM 700 O O . LEU A 1 84 ? -2.273 -10.990 -2.793 1.00 94.00 84 LEU A O 1
ATOM 704 N N . ARG A 1 85 ? -4.080 -12.223 -2.284 1.00 95.81 85 ARG A N 1
ATOM 705 C CA . ARG A 1 85 ? -5.036 -11.215 -2.759 1.00 95.81 85 ARG A CA 1
ATOM 706 C C . ARG A 1 85 ? -5.051 -9.968 -1.878 1.00 95.81 85 ARG A C 1
ATOM 708 O O . ARG A 1 85 ? -5.412 -8.907 -2.369 1.00 95.81 85 ARG A O 1
ATOM 715 N N . GLU A 1 86 ? -4.664 -10.074 -0.617 1.00 96.75 86 GLU A N 1
ATOM 716 C CA . GLU A 1 86 ? -4.582 -8.947 0.316 1.00 96.75 86 GLU A CA 1
ATOM 717 C C . GLU A 1 86 ? -3.272 -8.146 0.185 1.00 96.75 86 GLU A C 1
ATOM 719 O O . GLU A 1 86 ? -3.088 -7.153 0.891 1.00 96.75 86 GLU A O 1
ATOM 724 N N . VAL A 1 87 ? -2.354 -8.552 -0.702 1.00 97.31 87 VAL A N 1
ATOM 725 C CA . VAL A 1 87 ? -1.094 -7.839 -0.952 1.00 97.31 87 VAL A CA 1
ATOM 726 C C . VAL A 1 87 ? -1.278 -6.780 -2.035 1.00 97.31 87 VAL A C 1
ATOM 728 O O . VAL A 1 87 ? -1.779 -7.049 -3.130 1.00 97.31 87 VAL A O 1
ATOM 731 N N . TYR A 1 88 ? -0.804 -5.576 -1.739 1.00 97.44 88 TYR A N 1
ATOM 732 C CA . TYR A 1 88 ? -0.804 -4.422 -2.623 1.00 97.44 88 TYR A CA 1
ATOM 733 C C . TYR A 1 88 ? 0.617 -4.069 -3.041 1.00 97.44 88 TYR A C 1
ATOM 735 O O . TYR A 1 88 ? 1.529 -4.033 -2.218 1.00 97.44 88 TYR A O 1
ATOM 743 N N . TYR A 1 89 ? 0.783 -3.797 -4.329 1.00 96.75 89 TYR A N 1
ATOM 744 C CA . TYR A 1 89 ? 1.973 -3.204 -4.910 1.00 96.75 89 TYR A CA 1
ATOM 745 C C . TYR A 1 89 ? 1.837 -1.684 -4.845 1.00 96.75 89 TYR A C 1
ATOM 747 O O . TYR A 1 89 ? 0.909 -1.103 -5.426 1.00 96.75 89 TYR A O 1
ATOM 755 N N . VAL A 1 90 ? 2.748 -1.050 -4.113 1.00 96.69 90 VAL A N 1
ATOM 756 C CA . VAL A 1 90 ? 2.708 0.383 -3.826 1.00 96.69 90 VAL A CA 1
ATOM 757 C C . VAL A 1 90 ? 4.008 1.023 -4.284 1.00 96.69 90 VAL A C 1
ATOM 759 O O . VAL A 1 90 ? 5.087 0.586 -3.898 1.00 96.69 90 VAL A O 1
ATOM 762 N N . VAL A 1 91 ? 3.905 2.081 -5.086 1.00 95.19 91 VAL A N 1
ATOM 763 C CA . VAL A 1 91 ? 5.046 2.912 -5.488 1.00 95.19 91 VAL A CA 1
ATOM 764 C C . VAL A 1 91 ? 4.793 4.322 -4.989 1.00 95.19 91 VAL A C 1
ATOM 766 O O . VAL A 1 91 ? 3.787 4.927 -5.360 1.00 95.19 91 VAL A O 1
ATOM 769 N N . CYS A 1 92 ? 5.693 4.865 -4.179 1.00 94.56 92 CYS A N 1
ATOM 770 C CA . CYS A 1 92 ? 5.587 6.227 -3.659 1.00 94.56 92 CYS A CA 1
ATOM 771 C C . CYS A 1 92 ? 6.958 6.899 -3.543 1.00 94.56 92 CYS A C 1
ATOM 773 O O . CYS A 1 92 ? 7.988 6.287 -3.803 1.00 94.56 92 CYS A O 1
ATOM 775 N N . ASP A 1 93 ? 6.982 8.176 -3.183 1.00 94.19 93 ASP A N 1
ATOM 776 C CA . ASP A 1 93 ? 8.215 8.929 -2.924 1.00 94.19 93 ASP A CA 1
ATOM 777 C C . ASP A 1 93 ? 8.650 8.926 -1.447 1.00 94.19 93 ASP A C 1
ATOM 779 O O . ASP A 1 93 ? 9.567 9.656 -1.077 1.00 94.19 93 ASP A O 1
ATOM 783 N N . ASN A 1 94 ? 8.005 8.112 -0.607 1.00 93.38 94 ASN A N 1
ATOM 784 C CA . ASN A 1 94 ? 8.288 8.012 0.822 1.00 93.38 94 ASN A CA 1
ATOM 785 C C . ASN A 1 94 ? 9.122 6.755 1.118 1.00 93.38 94 ASN A C 1
ATOM 787 O O . ASN A 1 94 ? 8.623 5.635 1.018 1.00 93.38 94 ASN A O 1
ATOM 791 N N . ASP A 1 95 ? 10.379 6.939 1.520 1.00 92.06 95 ASP A N 1
ATOM 792 C CA . ASP A 1 95 ? 11.321 5.889 1.949 1.00 92.06 95 ASP A CA 1
ATOM 793 C C . ASP A 1 95 ? 11.082 5.394 3.384 1.00 92.06 95 ASP A C 1
ATOM 795 O O . ASP A 1 95 ? 11.726 4.459 3.850 1.00 92.06 95 ASP A O 1
ATOM 799 N N . ASN A 1 96 ? 10.163 6.030 4.107 1.00 93.38 96 ASN A N 1
ATOM 800 C CA . ASN A 1 96 ? 9.817 5.716 5.488 1.00 93.38 96 ASN A CA 1
ATOM 801 C C . ASN A 1 96 ? 8.365 5.220 5.620 1.00 93.38 96 ASN A C 1
ATOM 803 O O . ASN A 1 96 ? 7.817 5.235 6.725 1.00 93.38 96 ASN A O 1
ATOM 807 N N . LEU A 1 97 ? 7.743 4.756 4.526 1.00 93.88 97 LEU A N 1
ATOM 808 C CA . LEU A 1 97 ? 6.338 4.327 4.510 1.00 93.88 97 LEU A CA 1
ATOM 809 C C . LEU A 1 97 ? 6.052 3.232 5.550 1.00 93.88 97 LEU A C 1
ATOM 811 O O . LEU A 1 97 ? 5.060 3.315 6.273 1.00 93.88 97 LEU A O 1
ATOM 815 N N . GLU A 1 98 ? 6.946 2.246 5.670 1.00 93.62 98 GLU A N 1
ATOM 816 C CA . GLU A 1 98 ? 6.865 1.181 6.681 1.00 93.62 98 GLU A CA 1
ATOM 817 C C . GLU A 1 98 ? 6.795 1.760 8.101 1.00 93.62 98 GLU A C 1
ATOM 819 O O . GLU A 1 98 ? 5.917 1.406 8.892 1.00 93.62 98 GLU A O 1
ATOM 824 N N . ARG A 1 99 ? 7.683 2.712 8.413 1.00 93.94 99 ARG A N 1
ATOM 825 C CA . ARG A 1 99 ? 7.726 3.362 9.727 1.00 93.94 99 ARG A CA 1
ATOM 826 C C . ARG A 1 99 ? 6.469 4.186 9.983 1.00 93.94 99 ARG A C 1
ATOM 828 O O . ARG A 1 99 ? 5.931 4.131 11.088 1.00 93.94 99 ARG A O 1
ATOM 835 N N . ASP A 1 100 ? 6.007 4.943 8.991 1.00 94.06 100 ASP A N 1
ATOM 836 C CA . ASP A 1 100 ? 4.802 5.767 9.111 1.00 94.06 100 ASP A CA 1
ATOM 837 C C . ASP A 1 100 ? 3.544 4.916 9.344 1.00 94.06 100 ASP A C 1
ATOM 839 O O . ASP A 1 100 ? 2.640 5.337 10.065 1.00 94.06 100 ASP A O 1
ATOM 843 N N . MET A 1 101 ? 3.490 3.709 8.782 1.00 92.38 101 MET A N 1
ATOM 844 C CA . MET A 1 101 ? 2.364 2.788 8.935 1.00 92.38 101 MET A CA 1
ATOM 845 C C . MET A 1 101 ? 2.450 1.869 10.167 1.00 92.38 101 MET A C 1
ATOM 847 O O . MET A 1 101 ? 1.519 1.100 10.413 1.00 92.38 101 MET A O 1
ATOM 851 N N . ASN A 1 102 ? 3.510 1.959 10.978 1.00 92.06 102 ASN A N 1
ATOM 852 C CA . ASN A 1 102 ? 3.749 1.073 12.124 1.00 92.06 102 ASN A CA 1
ATOM 853 C C . ASN A 1 102 ? 2.578 1.031 13.132 1.00 92.06 102 ASN A C 1
ATOM 855 O O . ASN A 1 102 ? 2.298 -0.006 13.728 1.00 92.06 102 ASN A O 1
ATOM 859 N N . GLU A 1 103 ? 1.836 2.132 13.300 1.00 92.75 103 GLU A N 1
ATOM 860 C CA . GLU A 1 103 ? 0.661 2.172 14.188 1.00 92.75 103 GLU A CA 1
ATOM 861 C C . GLU A 1 103 ? -0.521 1.305 13.705 1.00 92.75 103 GLU A C 1
ATOM 863 O O . GLU A 1 103 ? -1.431 1.003 14.481 1.00 92.75 103 GLU A O 1
ATOM 868 N N . PHE A 1 104 ? -0.498 0.855 12.447 1.00 94.31 104 PHE A N 1
ATOM 869 C CA . PHE A 1 104 ? -1.543 0.040 11.826 1.00 94.31 104 PHE A CA 1
ATOM 870 C C . PHE A 1 104 ? -1.184 -1.441 11.700 1.00 94.31 104 PHE A C 1
ATOM 872 O O . PHE A 1 104 ? -1.968 -2.181 11.110 1.00 94.31 104 PHE A O 1
ATOM 879 N N . GLN A 1 105 ? -0.078 -1.906 12.294 1.00 93.81 105 GLN A N 1
ATOM 880 C CA . GLN A 1 105 ? 0.421 -3.287 12.162 1.00 93.81 105 GLN A CA 1
ATOM 881 C C . GLN A 1 105 ? -0.613 -4.386 12.443 1.00 93.81 105 GLN A C 1
ATOM 883 O O . GLN A 1 105 ? -0.542 -5.471 11.881 1.00 93.81 105 GLN A O 1
ATOM 888 N N . LYS A 1 106 ? -1.621 -4.131 13.285 1.00 93.62 106 LYS A N 1
ATOM 889 C CA . LYS A 1 106 ? -2.697 -5.109 13.512 1.00 93.62 106 LYS A CA 1
ATOM 890 C C . LYS A 1 106 ? -3.561 -5.354 12.263 1.00 93.62 106 LYS A C 1
ATOM 892 O O . LYS A 1 106 ? -4.074 -6.453 12.094 1.00 93.62 106 LYS A O 1
ATOM 897 N N . SER A 1 107 ? -3.759 -4.328 11.438 1.00 95.19 107 SER A N 1
ATOM 898 C CA . SER A 1 107 ? -4.564 -4.372 10.207 1.00 95.19 107 SER A CA 1
ATOM 899 C C . SER A 1 107 ? -3.709 -4.493 8.944 1.00 95.19 107 SER A C 1
ATOM 901 O O . SER A 1 107 ? -4.195 -4.983 7.924 1.00 95.19 107 SER A O 1
ATOM 903 N N . ILE A 1 108 ? -2.466 -4.015 9.016 1.00 95.31 108 ILE A N 1
ATOM 904 C CA . ILE A 1 108 ? -1.480 -3.969 7.937 1.00 95.31 108 ILE A CA 1
ATOM 905 C C . ILE A 1 108 ? -0.191 -4.628 8.459 1.00 95.31 108 ILE A C 1
ATOM 907 O O . ILE A 1 108 ? 0.747 -3.928 8.839 1.00 95.31 108 ILE A O 1
ATOM 911 N N . PRO A 1 109 ? -0.166 -5.964 8.609 1.00 93.12 109 PRO A N 1
ATOM 912 C CA . PRO A 1 109 ? 0.880 -6.652 9.369 1.00 93.12 109 PRO A CA 1
ATOM 913 C C . PRO A 1 109 ? 2.236 -6.724 8.676 1.00 93.12 109 PRO A C 1
ATOM 915 O O . PRO A 1 109 ? 3.233 -6.972 9.350 1.00 93.12 109 PRO A O 1
ATOM 918 N N . LEU A 1 110 ? 2.287 -6.531 7.358 1.00 92.75 110 LEU A N 1
ATOM 919 C CA . LEU A 1 110 ? 3.527 -6.587 6.597 1.00 92.75 110 LEU A CA 1
ATOM 920 C C . LEU A 1 110 ? 3.600 -5.414 5.628 1.00 92.75 110 LEU A C 1
ATOM 922 O O . LEU A 1 110 ? 2.681 -5.187 4.840 1.00 92.75 110 LEU A O 1
ATOM 926 N N . ILE A 1 111 ? 4.717 -4.701 5.689 1.00 94.38 111 ILE A N 1
ATOM 927 C CA . ILE A 1 111 ? 5.109 -3.677 4.731 1.00 94.38 111 ILE A CA 1
ATOM 928 C C . ILE A 1 111 ? 6.569 -3.948 4.429 1.00 94.38 111 ILE A C 1
ATOM 930 O O . ILE A 1 111 ? 7.409 -3.835 5.314 1.00 94.38 111 ILE A O 1
ATOM 934 N N . GLU A 1 112 ? 6.851 -4.356 3.205 1.00 94.00 112 GLU A N 1
ATOM 935 C CA . GLU A 1 112 ? 8.183 -4.766 2.789 1.00 94.00 112 GLU A CA 1
ATOM 936 C C . GLU A 1 112 ? 8.627 -3.887 1.633 1.00 94.00 112 GLU A C 1
ATOM 938 O O . GLU A 1 112 ? 8.002 -3.879 0.571 1.00 94.00 112 GLU A O 1
ATOM 943 N N . GLN A 1 113 ? 9.694 -3.122 1.850 1.00 93.62 113 GLN A N 1
ATOM 944 C CA . GLN A 1 113 ? 10.315 -2.357 0.782 1.00 93.62 113 GLN A CA 1
ATOM 945 C C . GLN A 1 113 ? 11.036 -3.306 -0.176 1.00 93.62 113 GLN A C 1
ATOM 947 O O . GLN A 1 113 ? 11.881 -4.101 0.228 1.00 93.62 113 GLN A O 1
ATOM 952 N N . LEU A 1 114 ? 10.732 -3.183 -1.462 1.00 90.81 114 LEU A N 1
ATOM 953 C CA . LEU A 1 114 ? 11.413 -3.912 -2.515 1.00 90.81 114 LEU A CA 1
ATOM 954 C C . LEU A 1 114 ? 12.709 -3.196 -2.875 1.00 90.81 114 LEU A C 1
ATOM 956 O O . LEU A 1 114 ? 12.716 -2.008 -3.208 1.00 90.81 114 LEU A O 1
ATOM 960 N N . CYS A 1 115 ? 13.808 -3.941 -2.824 1.00 80.88 115 CYS A N 1
ATOM 961 C CA . CYS A 1 115 ? 15.080 -3.489 -3.358 1.00 80.88 115 CYS A CA 1
ATOM 962 C C . CYS A 1 115 ? 14.999 -3.409 -4.883 1.00 80.88 115 CYS A C 1
ATOM 964 O O . CYS A 1 115 ? 14.402 -4.272 -5.533 1.00 80.88 115 CYS A O 1
ATOM 966 N N . GLU A 1 116 ? 15.643 -2.397 -5.461 1.00 70.25 116 GLU A N 1
ATOM 967 C CA . GLU A 1 116 ? 15.884 -2.400 -6.898 1.00 70.25 116 GLU A CA 1
ATOM 968 C C . GLU A 1 116 ? 16.749 -3.617 -7.257 1.00 70.25 116 GLU A C 1
ATOM 970 O O . GLU A 1 116 ? 17.662 -3.966 -6.497 1.00 70.25 116 GLU A O 1
ATOM 975 N N . PRO A 1 117 ? 16.471 -4.289 -8.388 1.00 63.06 117 PRO A N 1
ATOM 976 C CA . PRO A 1 117 ? 17.319 -5.371 -8.847 1.00 63.06 117 PRO A CA 1
ATOM 977 C C . PRO A 1 117 ? 18.727 -4.820 -9.059 1.00 63.06 117 PRO A C 1
ATOM 979 O O . PRO A 1 117 ? 18.957 -3.940 -9.888 1.00 63.06 117 PRO A O 1
ATOM 982 N N . ILE A 1 118 ? 19.673 -5.340 -8.288 1.00 59.62 118 ILE A N 1
ATOM 983 C CA . ILE A 1 118 ? 21.083 -5.062 -8.508 1.00 59.62 118 ILE A CA 1
ATOM 984 C C . ILE A 1 118 ? 21.480 -5.903 -9.716 1.00 59.62 118 ILE A C 1
ATOM 986 O O . ILE A 1 118 ? 21.261 -7.114 -9.723 1.00 59.62 118 ILE A O 1
ATOM 990 N N . LEU A 1 119 ? 22.050 -5.265 -10.739 1.00 59.56 119 LEU A N 1
ATOM 991 C CA . LEU A 1 119 ? 22.764 -5.994 -11.777 1.00 59.56 119 LEU A CA 1
ATOM 992 C C . LEU A 1 119 ? 23.915 -6.725 -11.084 1.00 59.56 119 LEU A C 1
ATOM 994 O O . LEU A 1 119 ? 24.914 -6.109 -10.713 1.00 59.56 119 LEU A O 1
ATOM 998 N N . THR A 1 120 ? 23.760 -8.025 -10.859 1.00 55.97 120 THR A N 1
ATOM 999 C CA . THR A 1 120 ? 24.904 -8.902 -10.634 1.00 55.97 120 THR A CA 1
ATOM 1000 C C . THR A 1 120 ? 25.708 -8.809 -11.922 1.00 55.97 120 THR A C 1
ATOM 1002 O O . THR A 1 120 ? 25.201 -9.180 -12.975 1.00 55.97 120 THR A O 1
ATOM 1005 N N . GLY A 1 121 ? 26.883 -8.183 -11.875 1.00 50.50 121 GLY A N 1
ATOM 1006 C CA . GLY A 1 121 ? 27.660 -7.790 -13.056 1.00 50.50 121 GLY A CA 1
ATOM 1007 C C . GLY A 1 121 ? 28.189 -8.943 -13.911 1.00 50.50 121 GLY A C 1
ATOM 1008 O O . GLY A 1 121 ? 28.997 -8.690 -14.796 1.00 50.50 121 GLY A O 1
ATOM 1009 N N . ASP A 1 122 ? 27.730 -10.165 -13.662 1.00 51.38 122 ASP A N 1
ATOM 1010 C CA . ASP A 1 122 ? 28.258 -11.396 -14.210 1.00 51.38 122 ASP A CA 1
ATOM 1011 C C . ASP A 1 122 ? 27.122 -12.123 -14.936 1.00 51.38 122 ASP A C 1
ATOM 1013 O O . ASP A 1 122 ? 26.153 -12.590 -14.327 1.00 51.38 122 ASP A O 1
ATOM 1017 N N . ASP A 1 123 ? 27.224 -12.181 -16.264 1.00 54.47 123 ASP A N 1
ATOM 1018 C CA . ASP A 1 123 ? 26.410 -13.090 -17.059 1.00 54.47 123 ASP A CA 1
ATOM 1019 C C . ASP A 1 123 ? 26.769 -14.532 -16.650 1.00 54.47 123 ASP A C 1
ATOM 1021 O O . ASP A 1 123 ? 27.950 -14.850 -16.496 1.00 54.47 123 ASP A O 1
ATOM 1025 N N . PRO A 1 124 ? 25.796 -15.449 -16.513 1.00 54.03 124 PRO A N 1
ATOM 1026 C CA . PRO A 1 124 ? 26.066 -16.838 -16.125 1.00 54.03 124 PRO A CA 1
ATOM 1027 C C . PRO A 1 124 ? 26.973 -17.599 -17.114 1.00 54.03 124 PRO A C 1
ATOM 1029 O O . PRO A 1 124 ? 27.468 -18.671 -16.777 1.00 54.03 124 PRO A O 1
ATOM 1032 N N . ASP A 1 125 ? 27.204 -17.043 -18.309 1.00 52.22 125 ASP A N 1
ATOM 1033 C CA . ASP A 1 125 ? 28.104 -17.569 -19.340 1.00 52.22 125 ASP A CA 1
ATOM 1034 C C . ASP A 1 125 ? 29.471 -16.845 -19.391 1.00 52.22 125 ASP A C 1
ATOM 1036 O O . ASP A 1 125 ? 30.211 -16.999 -20.369 1.00 52.22 125 ASP A O 1
ATOM 1040 N N . ASP A 1 126 ? 29.840 -16.057 -18.371 1.00 52.69 126 ASP A N 1
ATOM 1041 C CA . ASP A 1 126 ? 31.164 -15.429 -18.321 1.00 52.69 126 ASP A CA 1
ATOM 1042 C C . ASP A 1 126 ? 32.269 -16.504 -18.150 1.00 52.69 126 ASP A C 1
ATOM 1044 O O . ASP A 1 126 ? 32.294 -17.230 -17.148 1.00 52.69 126 ASP A O 1
ATOM 1048 N N . PRO A 1 127 ? 33.218 -16.631 -19.104 1.00 55.78 127 PRO A N 1
ATOM 1049 C CA . PRO A 1 127 ? 34.275 -17.646 -19.076 1.00 55.78 127 PRO A CA 1
ATOM 1050 C C . PRO A 1 127 ? 35.268 -17.511 -17.905 1.00 55.78 127 PRO A C 1
ATOM 1052 O O . PRO A 1 127 ? 36.188 -18.329 -17.800 1.00 55.78 127 PRO A O 1
ATOM 1055 N N . ILE A 1 128 ? 35.128 -16.496 -17.047 1.00 53.19 128 ILE A N 1
ATOM 1056 C CA . ILE A 1 128 ? 35.997 -16.251 -15.888 1.00 53.19 128 ILE A CA 1
ATOM 1057 C C . ILE A 1 128 ? 35.657 -17.160 -14.682 1.00 53.19 128 ILE A C 1
ATOM 1059 O O . ILE A 1 128 ? 36.517 -17.358 -13.819 1.00 53.19 128 ILE A O 1
ATOM 1063 N N . TYR A 1 129 ? 34.481 -17.801 -14.636 1.00 47.75 129 TYR A N 1
ATOM 1064 C CA . TYR A 1 129 ? 34.059 -18.638 -13.501 1.00 47.75 129 TYR A CA 1
ATOM 1065 C C . TYR A 1 129 ? 34.333 -20.145 -13.688 1.00 47.75 129 TYR A C 1
ATOM 1067 O O . TYR A 1 129 ? 33.865 -20.803 -14.619 1.00 47.75 129 TYR A O 1
ATOM 1075 N N . THR A 1 130 ? 35.088 -20.744 -12.761 1.00 52.38 130 THR A N 1
ATOM 1076 C CA . THR A 1 130 ? 35.391 -22.183 -12.721 1.00 52.38 130 THR A CA 1
ATOM 1077 C C . THR A 1 130 ? 34.358 -22.948 -11.896 1.00 52.38 130 THR A C 1
ATOM 1079 O O . THR A 1 130 ? 34.451 -22.915 -10.682 1.00 52.38 130 THR A O 1
ATOM 1082 N N . ARG A 1 131 ? 33.455 -23.698 -12.558 1.00 50.09 131 ARG A N 1
ATOM 1083 C CA . ARG A 1 131 ? 32.622 -24.885 -12.172 1.00 50.09 131 ARG A CA 1
ATOM 1084 C C . ARG A 1 131 ? 32.026 -25.050 -10.748 1.00 50.09 131 ARG A C 1
ATOM 1086 O O . ARG A 1 131 ? 31.048 -25.776 -10.623 1.00 50.09 131 ARG A O 1
ATOM 1093 N N . GLY A 1 132 ? 32.575 -24.461 -9.690 1.00 53.53 132 GLY A N 1
ATOM 1094 C CA . GLY A 1 132 ? 32.080 -24.503 -8.313 1.00 53.53 132 GLY A CA 1
ATOM 1095 C C . GLY A 1 132 ? 30.883 -23.586 -8.066 1.00 53.53 132 GLY A C 1
ATOM 1096 O O . GLY A 1 132 ? 30.022 -23.946 -7.274 1.00 53.53 132 GLY A O 1
ATOM 1097 N N . ASP A 1 133 ? 30.771 -22.484 -8.813 1.00 53.25 133 ASP A N 1
ATOM 1098 C CA . ASP A 1 133 ? 29.680 -21.503 -8.670 1.00 53.25 133 ASP A CA 1
ATOM 1099 C C . ASP A 1 133 ? 28.413 -21.870 -9.474 1.00 53.25 133 ASP A C 1
ATOM 1101 O O . ASP A 1 133 ? 27.386 -21.203 -9.391 1.00 53.25 133 ASP A O 1
ATOM 1105 N N . MET A 1 134 ? 28.443 -22.975 -10.232 1.00 52.81 134 MET A N 1
ATOM 1106 C CA . MET A 1 134 ? 27.285 -23.478 -10.991 1.00 52.81 134 MET A CA 1
ATOM 1107 C C . MET A 1 134 ? 26.276 -24.251 -10.123 1.00 52.81 134 MET A C 1
ATOM 1109 O O . MET A 1 134 ? 25.143 -24.463 -10.552 1.00 52.81 134 MET A O 1
ATOM 1113 N N . ALA A 1 135 ? 26.662 -24.676 -8.915 1.00 56.19 135 ALA A N 1
ATOM 1114 C CA . ALA A 1 135 ? 25.811 -25.502 -8.054 1.00 56.19 135 ALA A CA 1
ATOM 1115 C C . ALA A 1 135 ? 24.537 -24.768 -7.591 1.00 56.19 135 ALA A C 1
ATOM 1117 O O . ALA A 1 135 ? 23.482 -25.388 -7.458 1.00 56.19 135 ALA A O 1
ATOM 1118 N N . ASP A 1 136 ? 24.614 -23.447 -7.413 1.00 54.38 136 ASP A N 1
ATOM 1119 C CA . ASP A 1 136 ? 23.469 -22.626 -7.006 1.00 54.38 136 ASP A CA 1
ATOM 1120 C C . ASP A 1 136 ? 22.507 -22.348 -8.179 1.00 54.38 136 ASP A C 1
ATOM 1122 O O . ASP A 1 136 ? 21.297 -22.219 -7.984 1.00 54.38 136 ASP A O 1
ATOM 1126 N N . LEU A 1 137 ? 23.012 -22.342 -9.419 1.00 55.84 137 LEU A N 1
ATOM 1127 C CA . LEU A 1 137 ? 22.202 -22.215 -10.639 1.00 55.84 137 LEU A CA 1
ATOM 1128 C C . LEU A 1 137 ? 21.479 -23.523 -11.002 1.00 55.84 137 LEU A C 1
ATOM 1130 O O . LEU A 1 137 ? 20.381 -23.486 -11.571 1.00 55.84 137 LEU A O 1
ATOM 1134 N N . ASP A 1 138 ? 22.038 -24.676 -10.626 1.00 57.25 138 ASP A N 1
ATOM 1135 C CA . ASP A 1 138 ? 21.387 -25.981 -10.802 1.00 57.25 138 ASP A CA 1
ATOM 1136 C C . ASP A 1 138 ? 20.081 -26.096 -9.989 1.00 57.25 138 ASP A C 1
ATOM 1138 O O . ASP A 1 138 ? 19.136 -26.754 -10.437 1.00 57.25 138 ASP A O 1
ATOM 1142 N N . LEU A 1 139 ? 19.952 -25.386 -8.856 1.00 57.94 139 LEU A N 1
ATOM 1143 C CA . LEU A 1 139 ? 18.686 -25.318 -8.110 1.00 57.94 139 LEU A CA 1
ATOM 1144 C C . LEU A 1 139 ? 17.569 -24.608 -8.894 1.00 57.94 139 LEU A C 1
ATOM 1146 O O . LEU A 1 139 ? 16.401 -24.982 -8.770 1.00 57.94 139 LEU A O 1
ATOM 1150 N N . ILE A 1 140 ? 17.906 -23.619 -9.727 1.00 58.75 140 ILE A N 1
ATOM 1151 C CA . ILE A 1 140 ? 16.933 -22.857 -10.529 1.00 58.75 140 ILE A CA 1
ATOM 1152 C C . ILE A 1 140 ? 16.435 -23.695 -11.723 1.00 58.75 140 ILE A C 1
ATOM 1154 O O . ILE A 1 140 ? 15.282 -23.570 -12.145 1.00 58.75 140 ILE A O 1
ATOM 1158 N N . ASN A 1 141 ? 17.263 -24.614 -12.234 1.00 54.09 141 ASN A N 1
ATOM 1159 C CA . ASN A 1 141 ? 16.935 -25.493 -13.363 1.00 54.09 141 ASN A CA 1
ATOM 1160 C C . ASN A 1 141 ? 16.357 -26.868 -12.970 1.00 54.09 141 ASN A C 1
ATOM 1162 O O . ASN A 1 141 ? 16.013 -27.647 -13.862 1.00 54.09 141 ASN A O 1
ATOM 1166 N N . ALA A 1 142 ? 16.173 -27.167 -11.678 1.00 56.44 142 ALA A N 1
ATOM 1167 C CA . ALA A 1 142 ? 15.645 -28.458 -11.213 1.00 56.44 142 ALA A CA 1
ATOM 1168 C C . ALA A 1 142 ? 14.277 -28.836 -11.830 1.00 56.44 142 ALA A C 1
ATOM 1170 O O . ALA A 1 142 ? 13.948 -30.012 -11.957 1.00 56.44 142 ALA A O 1
ATOM 1171 N N . SER A 1 143 ? 13.495 -27.850 -12.285 1.00 53.75 143 SER A N 1
ATOM 1172 C CA . SER A 1 143 ? 12.197 -28.059 -12.947 1.00 53.75 143 SER A CA 1
ATOM 1173 C C . SER A 1 143 ? 12.272 -28.510 -14.415 1.00 53.75 143 SER A C 1
ATOM 1175 O O . SER A 1 143 ? 11.229 -28.806 -14.998 1.00 53.75 143 SER A O 1
ATOM 1177 N N . LYS A 1 144 ? 13.466 -28.585 -15.022 1.00 51.91 144 LYS A N 1
ATOM 1178 C CA . LYS A 1 144 ? 13.670 -29.069 -16.404 1.00 51.91 144 LYS A CA 1
ATOM 1179 C C . LYS A 1 144 ? 14.170 -30.512 -16.493 1.00 51.91 144 LYS A C 1
ATOM 1181 O O . LYS A 1 144 ? 14.439 -30.989 -17.591 1.00 51.91 144 LYS A O 1
ATOM 1186 N N . VAL A 1 145 ? 14.294 -31.204 -15.361 1.00 48.56 145 VAL A N 1
ATOM 1187 C CA . VAL A 1 145 ? 14.682 -32.620 -15.306 1.00 48.56 145 VAL A CA 1
ATOM 1188 C C . VAL A 1 145 ? 13.452 -33.466 -14.962 1.00 48.56 145 VAL A C 1
ATOM 1190 O O . VAL A 1 145 ? 13.367 -34.056 -13.888 1.00 48.56 145 VAL A O 1
ATOM 1193 N N . TRP A 1 146 ? 12.467 -33.482 -15.860 1.00 44.91 146 TRP A N 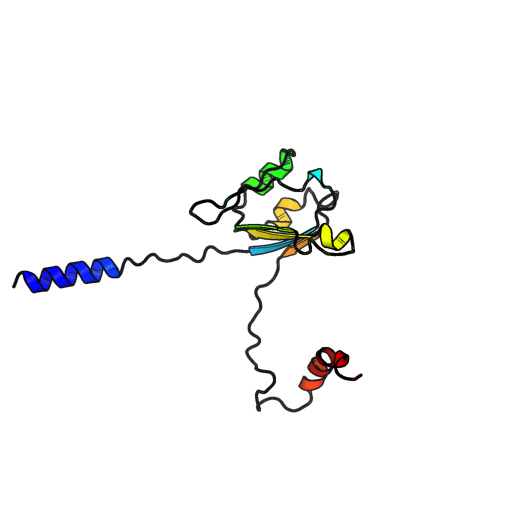1
ATOM 1194 C CA . TRP A 1 146 ? 11.422 -34.508 -15.921 1.00 44.91 146 TRP A CA 1
ATOM 1195 C C . TRP A 1 146 ? 11.106 -34.840 -17.376 1.00 44.91 146 TRP A C 1
ATOM 1197 O O . TRP A 1 146 ? 11.080 -33.904 -18.207 1.00 44.91 146 TRP A O 1
#

Foldseek 3Di:
DVVVVVVVVVVVVVVVPDPPPPQDKWKKKWQFQDPQLQWDWDPDADPVQFIQTHGPDPLSRVLSVVKGWNDWAQPCCPDPDPRSRRITITIISDPCSCVSCVVVCVRTVDMGIDDDDDPPVDDPPPPPDDDPVCPVVVVVCVVVPD